Protein AF-A0A497KA04-F1 (afdb_monomer)

Nearest PDB structures (foldseek):
  2h6r-assembly1_A  TM=9.758E-01  e=1.676E-02  Methanocaldococcus jannaschii DSM 2661
  7aoi-assembly1_Ag  TM=4.481E-01  e=2.338E+00  Trypanosoma brucei
  5m3i-assembly2_B  TM=5.124E-01  e=7.113E+00  Mycobacterium tuberculosis
  5ue3-assembly1_A  TM=4.218E-01  e=4.078E+00  Homo sapiens
  1bgs-assembly1_E  TM=3.190E-01  e=2.687E+00  Bacillus amyloliquefaciens

pLDDT: mean 93.24, std 10.62, range [50.34, 98.69]

Secondary structure (DSSP, 8-state):
----PPPSSEEEEE-TT-GGGSTHHHHHHHHHHHHHHHHHT-EEEEE--

Foldseek 3Di:
DDDPDDDPDEAEAEPDPDPCLPDPNVVVVVVVVVVCCVVVVHHYHYHGD

Solvent-accessible surface 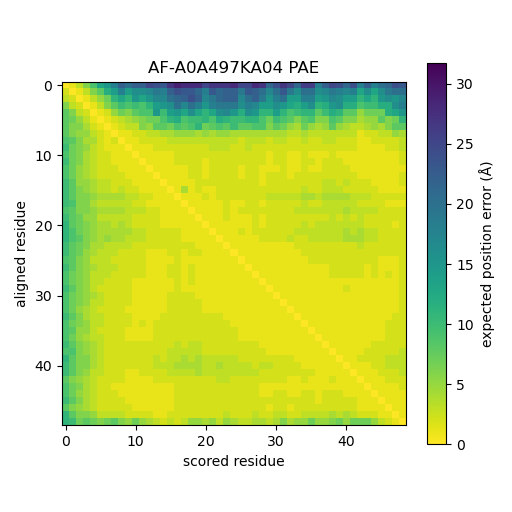area (backbone atoms only — not comparable to full-atom values): 3070 Å² total; per-residue (Å²): 132,85,79,81,79,79,66,84,74,68,47,76,48,74,42,54,87,41,74,79,38,41,71,71,43,28,53,52,52,50,51,53,47,52,54,48,23,66,76,68,75,47,45,68,48,81,40,75,106

Sequence (49 aa):
MEAKKMGTPVIVLNMKSYAESAGRRGFELAKICEDVASKQGVNIAICPQ

Mean predicted aligned error: 3.77 Å

Radius of gyration: 11.88 Å; Cα contacts (8 Å, |Δi|>4): 54; chains: 1; bounding box: 25×29×27 Å

Structure (mmCIF, N/CA/C/O backbone):
data_AF-A0A497KA04-F1
#
_entry.id   AF-A0A497KA04-F1
#
loop_
_atom_site.group_PDB
_atom_site.id
_atom_site.type_symbol
_atom_site.label_atom_id
_atom_site.label_alt_id
_atom_site.label_comp_id
_atom_site.label_asym_id
_atom_site.label_entity_id
_atom_site.label_seq_id
_atom_site.pdbx_PDB_ins_code
_atom_site.Cartn_x
_atom_site.Cartn_y
_atom_site.Cartn_z
_atom_site.occupancy
_atom_site.B_iso_or_equiv
_atom_site.auth_seq_id
_atom_site.auth_comp_id
_atom_site.auth_asym_id
_atom_site.auth_atom_id
_atom_site.pdbx_PDB_model_num
ATOM 1 N N . MET A 1 1 ? -5.760 26.020 0.186 1.00 50.34 1 MET A N 1
ATOM 2 C CA . MET A 1 1 ? -6.322 24.671 0.400 1.00 50.34 1 MET A CA 1
ATOM 3 C C . MET A 1 1 ? -5.592 24.077 1.582 1.00 50.34 1 MET A C 1
ATOM 5 O O . MET A 1 1 ? -4.378 23.949 1.517 1.00 50.34 1 MET A O 1
ATOM 9 N N . GLU A 1 2 ? -6.286 23.839 2.687 1.00 55.84 2 GLU A N 1
ATOM 10 C CA . GLU A 1 2 ? -5.670 23.237 3.869 1.00 55.84 2 GLU A CA 1
ATOM 11 C C . GLU A 1 2 ? -5.437 21.745 3.587 1.00 55.84 2 GLU A C 1
ATOM 13 O O . GLU A 1 2 ? -6.350 21.041 3.150 1.00 55.84 2 GLU A O 1
ATOM 18 N N . ALA A 1 3 ? -4.200 21.269 3.738 1.00 63.59 3 ALA A N 1
ATOM 19 C CA . ALA A 1 3 ? -3.885 19.864 3.518 1.00 63.59 3 ALA A CA 1
ATOM 20 C C . ALA A 1 3 ? -4.560 19.024 4.610 1.00 63.59 3 ALA A C 1
ATOM 22 O O . ALA A 1 3 ? -4.306 19.220 5.800 1.00 63.59 3 ALA A O 1
ATOM 23 N N . LYS A 1 4 ? -5.421 18.080 4.215 1.00 73.81 4 LYS A N 1
ATOM 24 C CA . LYS A 1 4 ? -6.043 17.142 5.154 1.00 73.81 4 LYS A CA 1
ATOM 25 C C . LYS A 1 4 ? -4.937 16.333 5.835 1.00 73.81 4 LYS A C 1
ATOM 27 O O . LYS A 1 4 ? -4.232 15.572 5.174 1.00 73.81 4 LYS A O 1
ATOM 32 N N . LYS A 1 5 ? -4.780 16.498 7.152 1.00 79.56 5 LYS A N 1
ATOM 33 C CA . LYS A 1 5 ? -3.853 15.680 7.943 1.00 79.56 5 LYS A CA 1
ATOM 34 C C . LYS A 1 5 ? -4.267 14.211 7.841 1.00 79.56 5 LYS A C 1
ATOM 36 O O . LYS A 1 5 ? -5.433 13.885 8.065 1.00 79.56 5 LYS A O 1
ATOM 41 N N . MET A 1 6 ? -3.317 13.336 7.512 1.00 83.69 6 MET A N 1
ATOM 42 C CA . MET A 1 6 ? -3.529 11.895 7.640 1.00 83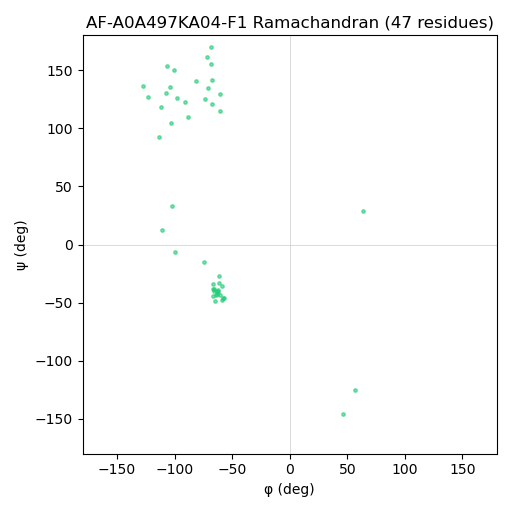.69 6 MET A CA 1
ATOM 43 C C . MET A 1 6 ? -3.644 11.513 9.114 1.00 83.69 6 MET A C 1
ATOM 45 O O . MET A 1 6 ? -2.926 12.051 9.959 1.00 83.69 6 MET A O 1
ATOM 49 N N . GLY A 1 7 ? -4.549 10.578 9.404 1.00 89.06 7 GLY A N 1
ATOM 50 C CA . GLY A 1 7 ? -4.679 10.003 10.736 1.00 89.06 7 GLY A CA 1
ATOM 51 C C . GLY A 1 7 ? -3.471 9.138 11.095 1.00 89.06 7 GLY A C 1
ATOM 52 O O . GLY A 1 7 ? -2.782 8.609 10.222 1.00 89.06 7 GLY A O 1
ATOM 53 N N . THR A 1 8 ? -3.224 8.985 12.392 1.00 92.44 8 THR A N 1
ATOM 54 C CA . THR A 1 8 ? -2.284 7.998 12.927 1.00 92.44 8 THR A CA 1
ATOM 55 C C . THR A 1 8 ? -3.052 6.780 13.454 1.00 92.44 8 THR A C 1
ATOM 57 O O . THR A 1 8 ? -4.191 6.930 13.900 1.00 92.44 8 THR A O 1
ATOM 60 N N . PRO A 1 9 ? -2.459 5.574 13.415 1.00 94.31 9 PRO A N 1
ATOM 61 C CA . PRO A 1 9 ? -1.146 5.241 12.851 1.00 94.31 9 PRO A CA 1
ATOM 62 C C . PRO A 1 9 ? -1.130 5.278 11.311 1.00 94.31 9 PRO A C 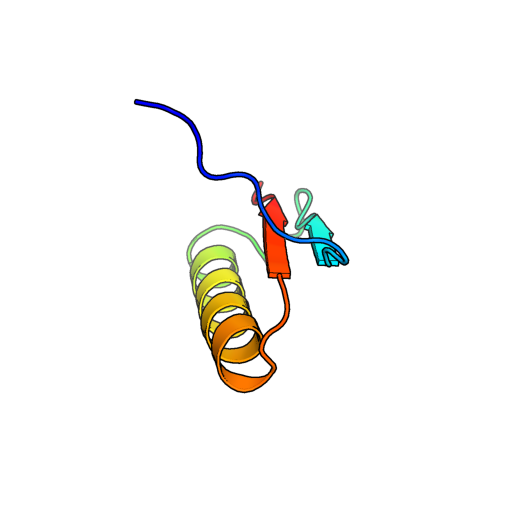1
ATOM 64 O O . PRO A 1 9 ? -2.179 5.237 10.664 1.00 94.31 9 PRO A O 1
ATOM 67 N N . VAL A 1 10 ? 0.074 5.366 10.735 1.00 96.50 10 VAL A N 1
ATOM 68 C CA . VAL A 1 10 ? 0.307 5.373 9.283 1.00 96.50 10 VAL A CA 1
ATOM 69 C C . VAL A 1 10 ? 1.332 4.311 8.899 1.00 96.50 10 VAL A C 1
ATOM 71 O O . VAL A 1 10 ? 2.366 4.170 9.551 1.00 96.50 10 VAL A O 1
ATOM 74 N N . ILE A 1 11 ? 1.053 3.585 7.820 1.00 97.81 11 ILE A N 1
ATOM 75 C CA . ILE A 1 11 ? 1.997 2.678 7.167 1.00 97.81 11 ILE A CA 1
ATOM 76 C C . ILE A 1 11 ? 2.616 3.426 5.986 1.00 97.81 11 ILE A C 1
ATOM 78 O O . ILE A 1 11 ? 1.898 3.942 5.132 1.00 97.81 11 ILE A O 1
ATOM 82 N N . VAL A 1 12 ? 3.944 3.491 5.923 1.00 97.31 12 VAL A N 1
ATOM 83 C CA . VAL A 1 12 ? 4.661 4.145 4.818 1.00 97.31 12 VAL A CA 1
ATOM 84 C C . VAL A 1 12 ? 5.390 3.088 4.000 1.00 97.31 12 VAL A C 1
ATOM 86 O O . VAL A 1 12 ? 6.278 2.409 4.514 1.00 97.31 12 VAL A O 1
ATOM 89 N N . LEU A 1 13 ? 5.033 2.963 2.723 1.00 98.00 13 LEU A N 1
ATOM 90 C CA . LEU A 1 13 ? 5.683 2.053 1.786 1.00 98.00 13 LEU A CA 1
ATOM 91 C C . LEU A 1 13 ? 6.624 2.833 0.865 1.00 98.00 13 LEU A C 1
ATOM 93 O O . LEU A 1 13 ? 6.188 3.506 -0.071 1.00 98.00 13 LEU A O 1
ATOM 97 N N . ASN A 1 14 ? 7.926 2.715 1.125 1.00 98.00 14 ASN A N 1
ATOM 98 C CA . ASN A 1 14 ? 8.968 3.252 0.257 1.00 98.00 14 ASN A CA 1
ATOM 99 C C . ASN A 1 14 ? 9.347 2.225 -0.818 1.00 98.00 14 ASN A C 1
ATOM 101 O O . ASN A 1 14 ? 9.989 1.218 -0.514 1.00 98.00 14 ASN A O 1
ATOM 105 N N . MET A 1 15 ? 8.970 2.509 -2.066 1.00 97.81 15 MET A N 1
ATOM 106 C CA . MET A 1 15 ? 9.246 1.659 -3.228 1.00 97.81 15 MET A CA 1
ATOM 107 C C . MET A 1 15 ? 10.710 1.729 -3.682 1.00 97.81 15 MET A C 1
ATOM 109 O O . MET A 1 15 ? 11.162 0.856 -4.422 1.00 97.81 15 MET A O 1
ATOM 113 N N . LYS A 1 16 ? 11.472 2.728 -3.213 1.00 97.06 16 LYS A N 1
ATOM 114 C CA . LYS A 1 16 ? 12.851 3.001 -3.643 1.00 97.06 16 LYS A CA 1
ATOM 115 C C . LYS A 1 16 ? 12.946 2.950 -5.175 1.00 97.06 16 LYS A C 1
ATOM 117 O O . LYS A 1 16 ? 12.001 3.307 -5.858 1.00 97.06 16 LYS A O 1
ATOM 122 N N . SER A 1 17 ? 14.072 2.490 -5.710 1.00 96.81 17 SER A N 1
ATOM 123 C CA . SER A 1 17 ? 14.300 2.271 -7.139 1.00 96.81 17 SER A CA 1
ATOM 124 C C . SER A 1 17 ? 14.200 0.786 -7.522 1.00 96.81 17 SER A C 1
ATOM 126 O O . SER A 1 17 ? 14.973 0.314 -8.360 1.00 96.81 17 SER A O 1
ATOM 128 N N . TYR A 1 18 ? 13.339 0.010 -6.854 1.00 97.75 18 TYR A N 1
ATOM 129 C CA . TYR A 1 18 ? 13.175 -1.409 -7.173 1.00 97.75 18 TYR A CA 1
ATOM 130 C C . TYR A 1 18 ? 12.458 -1.575 -8.515 1.00 97.75 18 TYR A C 1
ATOM 132 O O . TYR A 1 18 ? 11.442 -0.927 -8.783 1.00 97.75 18 TYR A O 1
ATOM 140 N N . ALA A 1 19 ? 12.966 -2.472 -9.362 1.00 96.94 19 ALA A N 1
ATOM 141 C CA . ALA A 1 19 ? 12.390 -2.722 -10.680 1.00 96.94 19 ALA A CA 1
ATOM 142 C C . ALA A 1 19 ? 10.945 -3.236 -10.569 1.00 96.94 19 ALA A C 1
ATOM 144 O O . ALA A 1 19 ? 10.095 -2.917 -11.403 1.00 96.94 19 ALA A O 1
ATOM 145 N N . GLU A 1 20 ? 10.661 -3.992 -9.514 1.00 97.00 20 GLU A N 1
ATOM 146 C CA . GLU A 1 20 ? 9.380 -4.587 -9.149 1.00 97.00 20 GLU A CA 1
ATOM 147 C C . GLU A 1 20 ? 8.290 -3.542 -8.904 1.00 97.00 20 GLU A C 1
ATOM 149 O O . GLU A 1 20 ? 7.120 -3.821 -9.139 1.00 97.00 20 GLU A O 1
ATOM 154 N N . SER A 1 21 ? 8.666 -2.328 -8.504 1.00 97.50 21 SER A N 1
ATOM 155 C CA . SER A 1 21 ? 7.764 -1.193 -8.291 1.00 97.50 21 SER A CA 1
ATOM 156 C C . SER A 1 21 ? 7.952 -0.079 -9.323 1.00 97.50 21 SER A C 1
ATOM 158 O O . SER A 1 21 ? 7.415 1.014 -9.160 1.00 97.50 21 SER A O 1
ATOM 160 N N . ALA A 1 22 ? 8.685 -0.339 -10.408 1.00 96.50 22 ALA A N 1
ATOM 161 C CA . ALA A 1 22 ? 8.928 0.653 -11.444 1.00 96.50 22 ALA A CA 1
ATOM 162 C C . ALA A 1 22 ? 7.765 0.770 -12.443 1.00 96.50 22 ALA A C 1
ATOM 164 O O . ALA A 1 22 ? 7.180 -0.229 -12.880 1.00 96.50 22 ALA A O 1
ATOM 165 N N . GLY A 1 23 ? 7.461 2.006 -12.854 1.00 95.81 23 GLY A N 1
ATOM 166 C CA . GLY A 1 23 ? 6.482 2.307 -13.903 1.00 95.81 23 GLY A CA 1
ATOM 167 C C . GLY A 1 23 ? 5.092 1.734 -13.609 1.00 95.81 23 GLY A C 1
ATOM 168 O O . GLY A 1 23 ? 4.510 1.986 -12.553 1.00 95.81 23 GLY A O 1
ATOM 169 N N . ARG A 1 24 ? 4.552 0.939 -14.545 1.00 97.81 24 ARG A N 1
ATOM 170 C CA . ARG A 1 24 ? 3.204 0.358 -14.431 1.00 97.81 24 ARG A CA 1
ATOM 171 C C . ARG A 1 24 ? 3.031 -0.5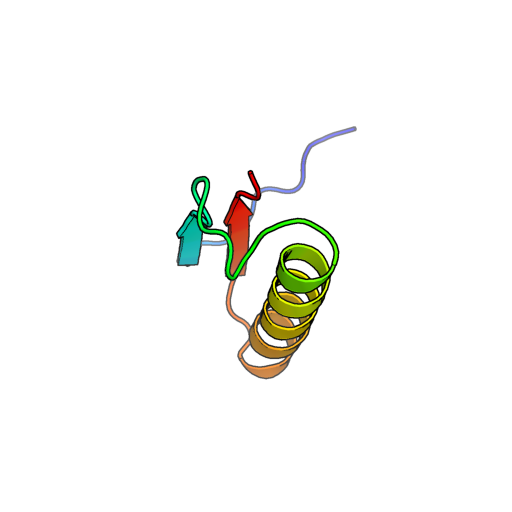12 -13.181 1.00 97.81 24 ARG A C 1
ATOM 173 O O . ARG A 1 24 ? 1.971 -0.464 -12.566 1.00 97.81 24 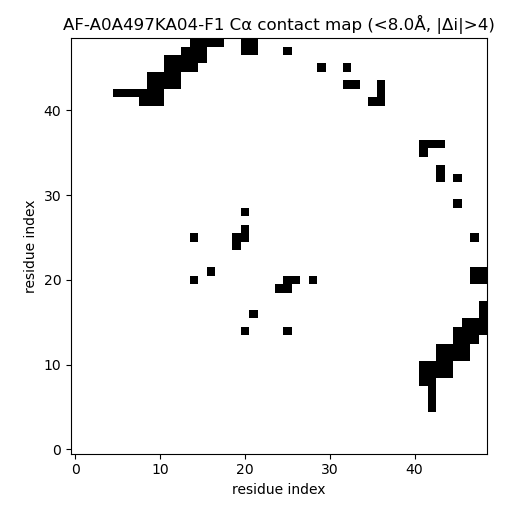ARG A O 1
ATOM 180 N N . ARG A 1 25 ? 4.077 -1.235 -12.773 1.00 97.50 25 ARG A N 1
ATOM 181 C CA . ARG A 1 25 ? 4.033 -2.091 -11.580 1.00 97.50 25 ARG A CA 1
ATOM 182 C C . ARG A 1 25 ? 3.887 -1.275 -10.296 1.00 97.50 25 ARG A C 1
ATOM 184 O O . ARG A 1 25 ? 3.120 -1.652 -9.419 1.00 97.50 25 ARG A O 1
ATOM 191 N N . GLY A 1 26 ? 4.545 -0.116 -10.214 1.00 97.88 26 GLY A N 1
ATOM 192 C CA . GLY A 1 26 ? 4.375 0.821 -9.097 1.00 97.88 26 GLY A CA 1
ATOM 193 C C . GLY A 1 26 ? 2.953 1.366 -9.000 1.00 97.88 26 GLY A C 1
ATOM 194 O O . GLY A 1 26 ? 2.392 1.449 -7.910 1.00 97.88 26 GLY A O 1
ATOM 195 N N . PHE A 1 27 ? 2.334 1.668 -10.145 1.00 97.75 27 PHE A N 1
ATOM 196 C CA . PHE A 1 27 ? 0.933 2.089 -10.195 1.00 97.75 27 PHE A CA 1
ATOM 197 C C . PHE A 1 27 ? -0.029 0.984 -9.732 1.00 97.75 27 PHE A C 1
ATOM 199 O O . PHE A 1 27 ? -0.948 1.250 -8.960 1.00 97.75 27 PHE A O 1
ATOM 206 N N . GLU A 1 28 ? 0.188 -0.259 -10.164 1.00 98.31 28 GLU A N 1
ATOM 207 C CA . GLU A 1 28 ? -0.607 -1.412 -9.724 1.00 98.31 28 GLU A CA 1
ATOM 208 C C . GLU A 1 28 ? -0.447 -1.669 -8.223 1.00 98.31 28 GLU A C 1
ATOM 210 O O . GLU A 1 28 ? -1.441 -1.849 -7.521 1.00 98.31 28 GLU A O 1
ATOM 215 N N . LEU A 1 29 ? 0.780 -1.579 -7.703 1.00 98.19 29 LEU A N 1
ATOM 216 C CA . LEU A 1 29 ? 1.050 -1.682 -6.271 1.00 98.19 29 LEU A CA 1
ATOM 217 C C . LEU A 1 29 ? 0.372 -0.553 -5.477 1.00 98.19 29 LEU A C 1
ATOM 219 O O . LEU A 1 29 ? -0.231 -0.816 -4.439 1.00 98.19 29 LEU A O 1
ATOM 223 N N . ALA A 1 30 ? 0.379 0.684 -5.981 1.00 98.12 30 ALA A N 1
ATOM 224 C CA . ALA A 1 30 ? -0.346 1.790 -5.355 1.00 98.12 30 ALA A CA 1
ATOM 225 C C . ALA A 1 30 ? -1.866 1.542 -5.313 1.00 98.12 30 ALA A C 1
ATOM 227 O O . ALA A 1 30 ? -2.498 1.827 -4.296 1.00 98.12 30 ALA A O 1
ATOM 228 N N . LYS A 1 31 ? -2.447 0.960 -6.372 1.00 98.50 31 LYS A N 1
ATOM 229 C CA . LYS A 1 31 ? -3.869 0.581 -6.405 1.00 98.50 31 LYS A CA 1
ATOM 230 C C . LYS A 1 31 ? -4.210 -0.527 -5.417 1.00 98.50 31 LYS A C 1
ATOM 232 O O . LYS A 1 31 ? -5.221 -0.436 -4.730 1.00 98.50 31 LYS A O 1
ATOM 237 N N . ILE A 1 32 ? -3.340 -1.524 -5.280 1.00 98.31 32 ILE A N 1
ATOM 238 C CA . ILE A 1 32 ? -3.487 -2.558 -4.250 1.00 98.31 32 ILE A CA 1
ATOM 239 C C . ILE A 1 32 ? -3.464 -1.926 -2.852 1.00 98.31 32 ILE A C 1
ATOM 241 O O . ILE A 1 32 ? -4.288 -2.270 -2.006 1.00 98.31 32 ILE A O 1
ATOM 245 N N . CYS A 1 33 ? -2.562 -0.975 -2.600 1.00 98.25 33 CYS A N 1
ATOM 246 C CA . CYS A 1 33 ? -2.507 -0.281 -1.316 1.00 98.25 33 CYS A CA 1
ATOM 247 C C . CYS A 1 33 ? -3.744 0.589 -1.043 1.00 98.25 33 CYS A C 1
ATOM 249 O O . CYS A 1 33 ? -4.205 0.607 0.095 1.00 98.25 33 CYS A O 1
ATOM 251 N N . GLU A 1 34 ? -4.300 1.269 -2.049 1.00 97.94 34 GLU A N 1
ATOM 252 C CA . GLU A 1 34 ? -5.569 2.007 -1.936 1.00 97.94 34 GLU A CA 1
ATOM 253 C C . GLU A 1 34 ? -6.719 1.075 -1.518 1.00 97.94 34 GLU A C 1
ATOM 255 O O . GLU A 1 34 ? -7.429 1.349 -0.546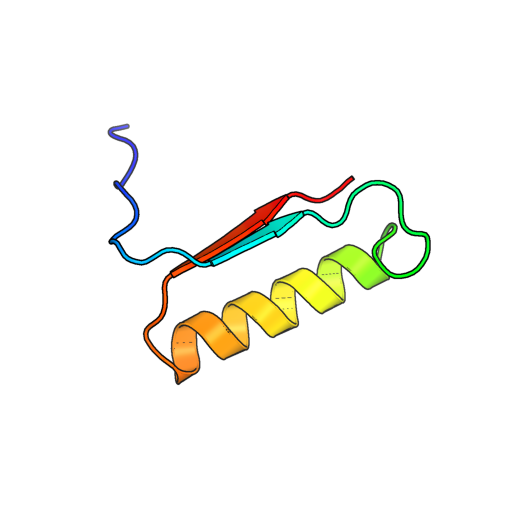 1.00 97.94 34 GLU A O 1
ATOM 260 N N . ASP A 1 35 ? -6.839 -0.073 -2.186 1.00 98.69 35 ASP A N 1
ATOM 261 C CA . ASP A 1 35 ? -7.818 -1.112 -1.870 1.00 98.69 35 ASP A CA 1
ATOM 262 C C . ASP A 1 35 ? -7.681 -1.631 -0.431 1.00 98.69 35 ASP A C 1
ATOM 264 O O . ASP A 1 35 ? -8.675 -1.773 0.284 1.00 98.69 35 ASP A O 1
ATOM 268 N N . VAL A 1 36 ? -6.452 -1.923 0.006 1.00 98.38 36 VAL A N 1
ATOM 269 C CA . VAL A 1 36 ? -6.168 -2.407 1.367 1.00 98.38 36 VAL A CA 1
ATOM 270 C C . VAL A 1 36 ? -6.466 -1.327 2.405 1.00 98.38 36 VAL A C 1
ATOM 272 O O . VAL A 1 36 ? -7.113 -1.624 3.409 1.00 98.38 36 VAL A O 1
ATOM 275 N N . ALA A 1 37 ? -6.050 -0.081 2.161 1.00 97.50 37 ALA A N 1
ATOM 276 C CA . ALA A 1 37 ? -6.317 1.049 3.047 1.00 97.50 37 ALA A CA 1
ATOM 277 C C . ALA A 1 37 ? -7.825 1.232 3.272 1.00 97.50 37 ALA A C 1
ATOM 279 O O . ALA A 1 37 ? -8.274 1.334 4.414 1.00 97.50 37 ALA A O 1
ATOM 280 N N . SER A 1 38 ? -8.612 1.182 2.191 1.00 97.12 38 SER A N 1
ATOM 281 C CA . SER A 1 38 ? -10.072 1.283 2.253 1.00 97.12 38 SER A CA 1
ATOM 282 C C . SER A 1 38 ? -10.709 0.104 2.994 1.00 97.12 38 SER A C 1
ATOM 284 O O . SER A 1 38 ? -11.509 0.321 3.903 1.00 97.12 38 SER A O 1
ATOM 286 N N . LYS A 1 39 ? -10.331 -1.138 2.660 1.00 98.50 39 LYS A N 1
ATOM 287 C CA . LYS A 1 39 ? -10.918 -2.353 3.256 1.00 98.50 39 LYS A CA 1
ATOM 288 C C . LYS A 1 39 ? -10.589 -2.515 4.740 1.00 98.50 39 LYS A C 1
ATOM 290 O O . LYS A 1 39 ? -11.408 -3.046 5.480 1.00 98.50 39 LYS A O 1
ATOM 295 N N . GLN A 1 40 ? -9.400 -2.090 5.164 1.00 97.31 40 GLN A N 1
ATOM 296 C CA . GLN A 1 40 ? -8.916 -2.274 6.536 1.00 97.31 40 GLN A CA 1
ATOM 297 C C . GLN A 1 40 ? -9.082 -1.022 7.409 1.00 97.31 40 GLN A C 1
ATOM 299 O O . GLN A 1 40 ? -8.799 -1.073 8.603 1.00 97.31 40 GLN A O 1
ATOM 304 N N . GLY A 1 41 ? -9.513 0.109 6.838 1.00 96.12 41 GLY A N 1
ATOM 305 C CA . GLY A 1 41 ? -9.640 1.372 7.571 1.00 96.12 41 GLY A CA 1
ATOM 306 C C . GLY A 1 41 ? -8.303 1.909 8.094 1.00 96.12 41 GLY A C 1
ATOM 307 O O . GLY A 1 41 ? -8.269 2.568 9.132 1.00 96.12 41 GLY A O 1
ATOM 308 N N . VAL A 1 42 ? -7.199 1.608 7.404 1.00 96.25 42 VAL A N 1
ATOM 309 C CA . VAL A 1 42 ? -5.842 2.028 7.788 1.00 96.25 42 VAL A CA 1
ATOM 310 C C . VAL A 1 42 ? -5.325 3.128 6.869 1.00 96.25 42 VAL A C 1
ATOM 312 O O . VAL A 1 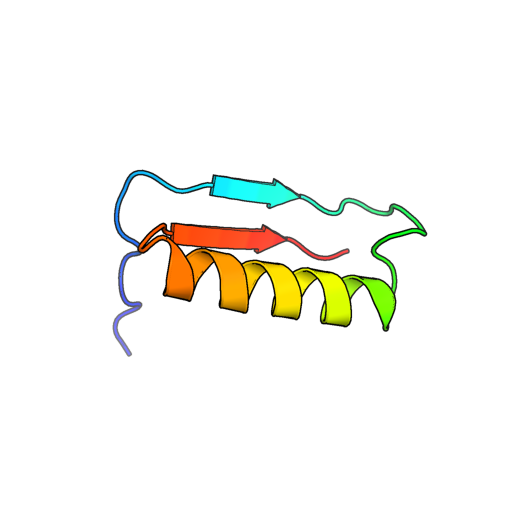42 ? -5.702 3.214 5.702 1.00 96.25 42 VAL A O 1
ATOM 315 N N . ASN A 1 43 ? -4.410 3.954 7.375 1.00 96.75 43 ASN A N 1
ATOM 316 C CA . ASN A 1 43 ? -3.759 4.991 6.578 1.00 96.75 43 ASN A CA 1
ATOM 317 C C . ASN A 1 43 ? -2.478 4.434 5.943 1.00 96.75 43 ASN A C 1
ATOM 319 O O . ASN A 1 43 ? -1.581 3.984 6.662 1.00 96.75 43 ASN A O 1
ATOM 323 N N . ILE A 1 44 ? -2.373 4.491 4.612 1.00 97.56 44 ILE A N 1
ATOM 324 C CA . ILE A 1 44 ? -1.175 4.080 3.869 1.00 97.56 44 ILE A CA 1
ATOM 325 C C . ILE A 1 44 ? -0.680 5.248 3.014 1.00 97.56 44 ILE A C 1
ATOM 327 O O . ILE A 1 44 ? -1.436 5.803 2.220 1.00 97.56 44 ILE A O 1
ATOM 331 N N . ALA A 1 45 ? 0.600 5.594 3.151 1.00 96.44 45 ALA A N 1
ATOM 332 C CA . ALA A 1 45 ? 1.309 6.476 2.229 1.00 96.44 45 ALA A CA 1
ATOM 333 C C . ALA A 1 45 ? 2.241 5.664 1.327 1.00 96.44 45 ALA A C 1
ATOM 335 O O . ALA A 1 45 ? 2.985 4.801 1.797 1.00 96.44 45 ALA A O 1
ATOM 336 N N . ILE A 1 46 ? 2.229 5.986 0.036 1.00 96.81 46 ILE A N 1
ATOM 337 C CA . ILE A 1 46 ? 3.092 5.378 -0.976 1.00 96.81 46 ILE A CA 1
ATOM 338 C C . ILE A 1 46 ? 4.153 6.394 -1.392 1.00 96.81 46 ILE A C 1
ATOM 340 O O . ILE 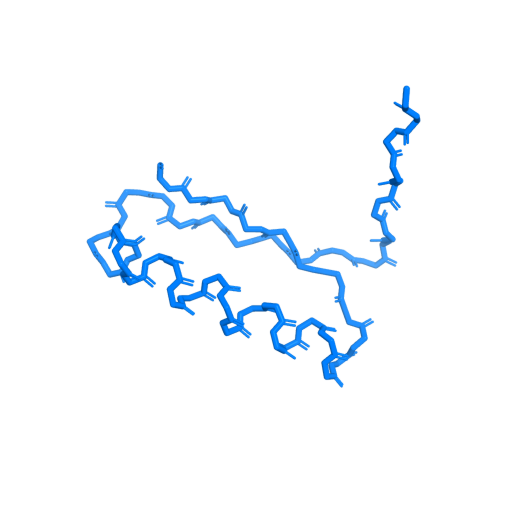A 1 46 ? 3.816 7.526 -1.737 1.00 96.81 46 ILE A O 1
ATOM 344 N N . CYS A 1 47 ? 5.421 5.986 -1.393 1.00 97.12 47 CYS A N 1
ATOM 345 C CA . CYS A 1 47 ? 6.531 6.769 -1.933 1.00 97.12 47 CYS A CA 1
ATOM 346 C C . CYS A 1 47 ? 7.086 6.036 -3.163 1.00 97.12 47 CYS A C 1
ATOM 348 O O . CYS A 1 47 ? 7.908 5.129 -2.990 1.00 97.12 47 CYS A O 1
ATOM 350 N N . PRO A 1 48 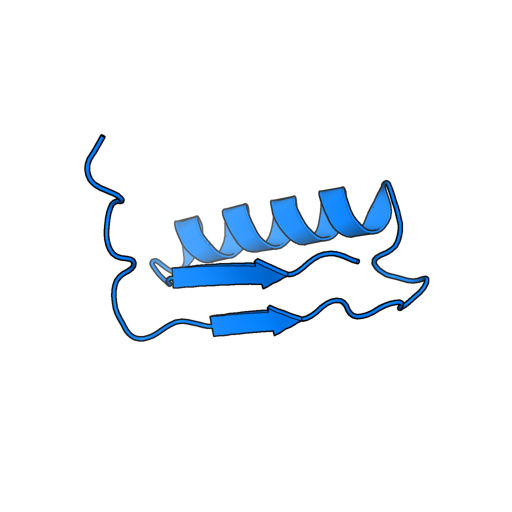? 6.593 6.354 -4.375 1.00 94.88 48 PRO A N 1
ATOM 351 C CA . PRO A 1 48 ? 7.132 5.795 -5.608 1.00 94.88 48 PRO A CA 1
ATOM 352 C C . PRO A 1 48 ? 8.546 6.328 -5.888 1.00 94.88 48 PRO A C 1
ATOM 354 O O . PRO A 1 48 ? 9.021 7.236 -5.202 1.00 94.88 48 PRO A O 1
ATOM 357 N N . GLN A 1 49 ? 9.195 5.722 -6.883 1.00 87.56 49 GLN A N 1
ATOM 358 C CA . GLN A 1 49 ? 10.519 6.102 -7.386 1.00 87.56 49 GLN A CA 1
ATOM 359 C C . GLN A 1 49 ? 10.557 7.493 -8.025 1.00 87.56 49 GLN A C 1
ATOM 361 O O . GLN A 1 49 ? 9.556 7.863 -8.685 1.00 87.56 49 GLN A O 1
#